Protein AF-A0A5K0YUW9-F1 (afdb_monomer_lite)

Sequence (72 aa):
QIEPEVTFLTIGIVSDSCPEFLTSLPVERNHSNVLFTLKEGSNYRLKLTFRVKYNIVSGLTYSNAIWKGGIQ

InterPro domains:
  IPR000406 Rho protein GDP-dissociation inhibitor [PF02115] (2-72)
  IPR000406 Rho protein GDP-dissociation inhibitor [PTHR10980] (3-72)
  IPR014756 Immunoglobulin E-set [SSF81296] (3-72)
  IPR024792 Rho GDP-dissociation inhibitor domain superfamily [G3DSA:2.70.50.30] (1-72)

pLDDT: mean 90.53, std 7.48, range [57.56, 97.56]

Secondary structure (DSSP, 8-state):
-PPPEEEEEEEEEEETTEEEEEEESSPP--TT-------TT--EEEEEEEEEESS------------BTTB-

Radius of gyration: 15.29 Å; chains: 1; bounding box: 40×28×41 Å

Structure (mmCIF, N/CA/C/O backbone):
data_AF-A0A5K0YUW9-F1
#
_entry.id   AF-A0A5K0YUW9-F1
#
loop_
_atom_site.group_PDB
_atom_site.id
_atom_site.type_symbol
_atom_site.label_atom_id
_atom_site.label_alt_id
_atom_site.label_comp_id
_atom_site.label_asym_id
_atom_site.label_entity_id
_atom_site.label_seq_id
_atom_site.pdbx_PDB_ins_code
_atom_site.Cartn_x
_atom_site.Cartn_y
_atom_site.Cartn_z
_atom_site.occupancy
_atom_site.B_iso_or_equiv
_atom_site.auth_seq_id
_atom_site.auth_comp_id
_atom_site.auth_asym_id
_atom_site.auth_atom_id
_atom_site.pdbx_PDB_model_num
ATOM 1 N N . GLN A 1 1 ? -19.956 2.196 23.809 1.00 76.56 1 GLN A N 1
ATOM 2 C CA . GLN A 1 1 ? -19.859 1.776 22.395 1.00 76.56 1 GLN A CA 1
ATOM 3 C C . GLN A 1 1 ? -18.379 1.713 22.049 1.00 76.56 1 GLN A C 1
ATOM 5 O O . GLN A 1 1 ? -17.664 2.598 22.497 1.00 76.56 1 GLN A O 1
ATOM 10 N N . ILE A 1 2 ? -17.902 0.649 21.393 1.00 89.75 2 ILE A N 1
ATOM 11 C CA . ILE A 1 2 ? -16.475 0.517 21.051 1.00 89.75 2 ILE A CA 1
ATOM 12 C C . ILE A 1 2 ? -16.256 1.167 19.680 1.00 89.75 2 ILE A C 1
ATOM 14 O O . ILE A 1 2 ? -16.979 0.849 18.733 1.00 89.75 2 ILE A O 1
ATOM 18 N N . GLU A 1 3 ? -15.300 2.088 19.601 1.00 91.94 3 GLU A N 1
ATOM 19 C CA . GLU A 1 3 ? -14.869 2.710 18.345 1.00 91.94 3 GLU A CA 1
ATOM 20 C C . GLU A 1 3 ? -14.303 1.652 17.381 1.00 91.94 3 GLU A C 1
ATOM 22 O O . GLU A 1 3 ? -13.643 0.707 17.831 1.00 91.94 3 GLU A O 1
ATOM 27 N N . PRO A 1 4 ? -14.539 1.766 16.061 1.00 95.62 4 PRO A N 1
ATOM 28 C CA . PRO A 1 4 ? -13.904 0.879 15.102 1.00 95.62 4 PRO A CA 1
ATOM 29 C C . PRO A 1 4 ? -12.383 1.083 15.101 1.00 95.62 4 PRO A C 1
ATOM 31 O O . PRO A 1 4 ? -11.883 2.204 15.058 1.00 95.62 4 PRO A O 1
ATOM 34 N N . GLU A 1 5 ? -11.639 -0.019 15.086 1.00 95.69 5 GLU A N 1
ATOM 35 C CA . GLU A 1 5 ? -10.180 -0.011 14.955 1.00 95.69 5 GLU A CA 1
ATOM 36 C C . GLU A 1 5 ? -9.807 -0.524 13.564 1.00 95.69 5 GLU A C 1
ATOM 38 O O . GLU A 1 5 ? -10.236 -1.611 13.165 1.00 95.69 5 GLU A O 1
ATOM 43 N N . VAL A 1 6 ? -8.980 0.239 12.844 1.00 96.44 6 VAL A N 1
ATOM 44 C CA . VAL A 1 6 ? -8.353 -0.195 11.591 1.00 96.44 6 VAL A CA 1
ATOM 45 C C . VAL A 1 6 ? -6.853 -0.302 11.803 1.00 96.44 6 VAL A C 1
ATOM 47 O O . VAL A 1 6 ? -6.196 0.672 12.160 1.00 96.44 6 VAL A O 1
ATOM 50 N N . THR A 1 7 ? -6.298 -1.480 11.540 1.00 96.12 7 THR A N 1
ATOM 51 C CA . THR A 1 7 ? -4.852 -1.713 11.585 1.00 96.12 7 THR A CA 1
ATOM 52 C C . THR A 1 7 ? -4.361 -2.085 10.199 1.00 96.12 7 THR A C 1
ATOM 54 O O . THR A 1 7 ? -4.753 -3.124 9.668 1.00 96.12 7 THR A O 1
ATOM 57 N N . PHE A 1 8 ? -3.487 -1.270 9.613 1.00 95.12 8 PHE A N 1
ATOM 58 C CA . PHE A 1 8 ? -2.787 -1.634 8.384 1.00 95.12 8 PHE A CA 1
ATOM 59 C C . PHE A 1 8 ? -1.673 -2.627 8.704 1.00 95.12 8 PHE A C 1
ATOM 61 O O . PHE A 1 8 ? -0.865 -2.397 9.598 1.00 95.12 8 PHE A O 1
ATOM 68 N N . LEU A 1 9 ? -1.665 -3.744 7.984 1.00 96.44 9 LEU A N 1
ATOM 69 C CA . LEU A 1 9 ? -0.774 -4.871 8.236 1.00 96.44 9 LEU A CA 1
ATOM 70 C C . LEU A 1 9 ? 0.368 -4.898 7.231 1.00 96.44 9 LEU A C 1
ATOM 72 O O . LEU A 1 9 ? 1.52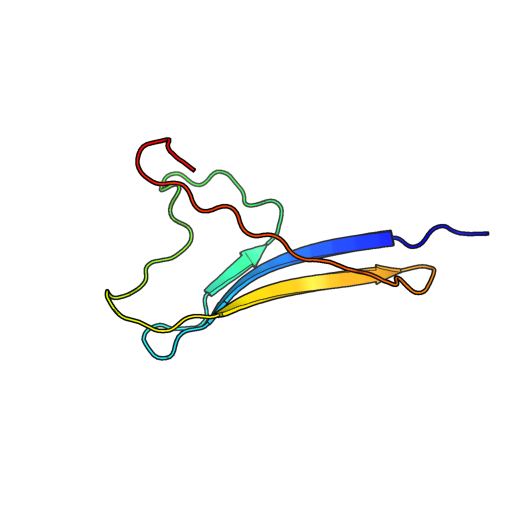1 -5.056 7.614 1.00 96.44 9 LEU A O 1
ATOM 76 N N . THR A 1 10 ? 0.052 -4.742 5.945 1.00 95.31 10 THR A N 1
ATOM 77 C CA . THR A 1 10 ? 1.045 -4.849 4.874 1.00 95.31 10 THR A CA 1
ATOM 78 C C . THR A 1 10 ? 0.756 -3.876 3.744 1.00 95.31 10 THR A C 1
ATOM 80 O O . THR A 1 10 ? -0.405 -3.575 3.453 1.00 95.31 10 THR A O 1
ATOM 83 N N . ILE A 1 11 ? 1.814 -3.469 3.053 1.00 94.19 11 ILE A N 1
ATOM 84 C CA . ILE A 1 11 ? 1.758 -2.804 1.754 1.00 94.19 11 ILE A CA 1
ATOM 85 C C . ILE A 1 11 ? 2.559 -3.616 0.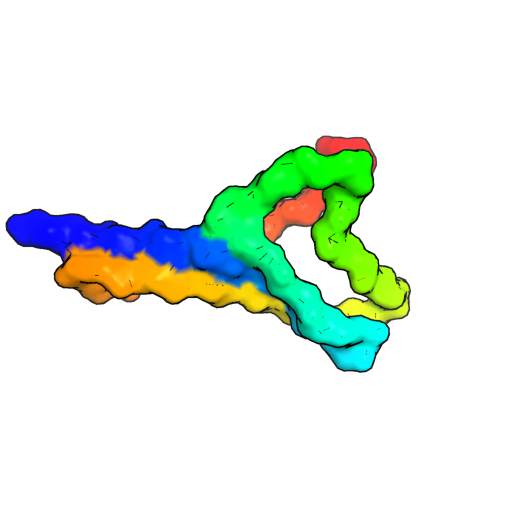742 1.00 94.19 11 ILE A C 1
ATOM 87 O O . ILE A 1 11 ? 3.590 -4.200 1.069 1.00 94.19 11 ILE A O 1
ATOM 91 N N . GLY A 1 12 ? 2.081 -3.668 -0.489 1.00 93.38 12 GLY A N 1
ATOM 92 C CA . GLY A 1 12 ? 2.725 -4.412 -1.552 1.00 93.38 12 GLY A CA 1
ATOM 93 C C . GLY A 1 12 ? 2.446 -3.843 -2.926 1.00 93.38 12 GLY A C 1
ATOM 94 O O . GLY A 1 12 ? 1.613 -2.946 -3.096 1.00 93.38 12 GLY A O 1
ATOM 95 N N . ILE A 1 13 ? 3.143 -4.402 -3.906 1.00 94.81 13 ILE A N 1
ATOM 96 C CA . ILE A 1 13 ? 2.970 -4.093 -5.315 1.00 94.81 13 ILE A CA 1
ATOM 97 C C . ILE A 1 13 ? 2.739 -5.373 -6.112 1.00 94.81 13 ILE A C 1
ATOM 99 O O . ILE A 1 13 ? 3.393 -6.394 -5.903 1.00 94.81 13 ILE A O 1
ATOM 103 N N . VAL A 1 14 ? 1.781 -5.296 -7.029 1.00 94.94 14 VAL A N 1
ATOM 104 C CA . VAL A 1 14 ? 1.429 -6.367 -7.958 1.00 94.94 14 VAL A CA 1
ATOM 105 C C . VAL A 1 14 ? 1.608 -5.831 -9.369 1.00 94.94 14 VAL A C 1
ATOM 107 O O . VAL A 1 14 ? 0.998 -4.823 -9.730 1.00 94.94 14 VAL A O 1
ATOM 110 N N . SER A 1 15 ? 2.422 -6.503 -10.172 1.00 94.12 15 SER A N 1
ATOM 111 C CA . SER A 1 15 ? 2.649 -6.189 -11.581 1.00 94.12 15 SER A CA 1
ATOM 112 C C . SER A 1 15 ? 2.849 -7.490 -12.348 1.00 94.12 15 SER A C 1
ATOM 114 O O . SER A 1 15 ? 3.349 -8.455 -11.787 1.00 94.12 15 SER A O 1
ATOM 116 N N . ASP A 1 16 ? 2.522 -7.513 -13.635 1.00 90.81 16 ASP A N 1
ATOM 117 C CA . ASP A 1 16 ? 2.824 -8.672 -14.489 1.00 90.81 16 ASP A CA 1
ATOM 118 C C . ASP A 1 16 ? 4.326 -8.752 -14.829 1.00 90.81 16 ASP A C 1
ATOM 120 O O . ASP A 1 16 ? 4.819 -9.763 -15.322 1.00 90.81 16 ASP A O 1
ATOM 124 N N . SER A 1 17 ? 5.066 -7.668 -14.570 1.00 89.31 17 SER A N 1
ATOM 125 C CA . SER A 1 17 ? 6.493 -7.538 -14.875 1.00 89.31 17 SER A CA 1
ATOM 126 C C . SER A 1 17 ? 7.426 -8.029 -13.763 1.00 89.31 17 SER A C 1
ATOM 128 O O . SER A 1 17 ? 8.628 -8.158 -13.997 1.00 89.31 17 SER A O 1
ATOM 130 N N . CYS A 1 18 ? 6.907 -8.286 -12.559 1.00 84.06 18 CYS A N 1
ATOM 131 C CA . CYS A 1 18 ? 7.696 -8.719 -11.410 1.00 84.06 18 CYS A CA 1
ATOM 132 C C . CYS A 1 18 ? 6.867 -9.602 -10.464 1.00 84.06 18 CYS A C 1
ATOM 134 O O . CYS A 1 18 ? 5.644 -9.475 -10.430 1.00 84.06 18 CYS A O 1
ATOM 136 N N . PRO A 1 19 ? 7.503 -10.471 -9.657 1.00 88.62 19 PRO A N 1
ATOM 137 C CA . PRO A 1 19 ? 6.806 -11.171 -8.584 1.00 88.62 19 PRO A CA 1
ATOM 138 C C . PRO A 1 19 ? 6.079 -10.192 -7.659 1.00 88.62 19 PRO A C 1
ATOM 140 O O . PRO A 1 19 ? 6.532 -9.061 -7.462 1.00 88.62 19 PRO A O 1
ATOM 143 N N . GLU A 1 20 ? 4.963 -10.636 -7.078 1.00 90.31 20 GLU A N 1
ATOM 144 C CA . GLU A 1 20 ? 4.280 -9.863 -6.045 1.00 90.31 20 GLU A CA 1
ATOM 145 C C . GLU A 1 20 ? 5.257 -9.570 -4.904 1.00 90.31 20 GLU A C 1
ATOM 147 O O . GLU A 1 20 ? 5.881 -10.473 -4.345 1.00 90.31 20 GLU A O 1
ATOM 152 N N . PHE A 1 21 ? 5.374 -8.291 -4.564 1.00 91.62 21 PHE A N 1
ATOM 153 C CA . PHE A 1 21 ? 6.135 -7.847 -3.409 1.00 91.62 21 PHE A CA 1
ATOM 154 C C . PHE A 1 21 ? 5.171 -7.401 -2.317 1.00 91.62 21 PHE A C 1
ATOM 156 O O . PHE A 1 21 ? 4.203 -6.692 -2.590 1.00 91.62 21 PHE A O 1
ATOM 163 N N . LEU A 1 22 ? 5.455 -7.784 -1.076 1.00 92.75 22 LEU A N 1
ATOM 164 C CA . LEU A 1 22 ? 4.658 -7.448 0.095 1.00 92.75 22 LEU A CA 1
ATOM 165 C C . LEU A 1 22 ? 5.593 -7.229 1.288 1.00 92.75 22 LEU A C 1
ATOM 167 O O . LEU A 1 22 ? 6.478 -8.045 1.537 1.00 92.75 22 LEU A O 1
ATOM 171 N N . THR A 1 23 ? 5.382 -6.157 2.044 1.00 92.38 23 THR A N 1
ATOM 172 C CA . THR A 1 23 ? 6.119 -5.864 3.276 1.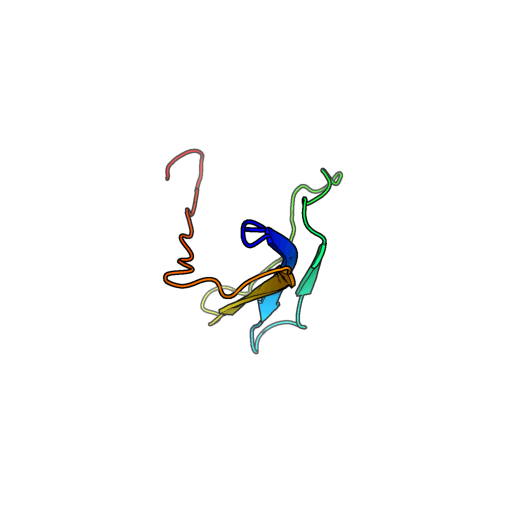00 92.38 23 THR A CA 1
ATOM 173 C C . THR A 1 23 ? 5.172 -5.446 4.390 1.00 92.38 23 THR A C 1
ATOM 175 O O . THR A 1 23 ? 4.129 -4.832 4.144 1.00 92.38 23 THR A O 1
ATOM 178 N N . SER A 1 24 ? 5.544 -5.768 5.626 1.00 93.50 24 SER A N 1
ATOM 179 C CA . SER A 1 24 ? 4.810 -5.362 6.822 1.00 93.50 24 SER A CA 1
ATOM 180 C C . SER A 1 24 ? 4.857 -3.849 7.027 1.00 93.50 24 SER A C 1
ATOM 182 O O . SER A 1 24 ? 5.816 -3.179 6.634 1.00 93.50 24 SER A O 1
ATOM 184 N N . LEU A 1 25 ? 3.803 -3.325 7.649 1.00 92.12 25 LEU A N 1
ATOM 185 C CA . LEU A 1 25 ? 3.722 -1.955 8.139 1.00 92.12 25 LEU A CA 1
ATOM 186 C C . LEU A 1 25 ? 3.871 -1.931 9.674 1.00 92.12 25 LEU A C 1
ATOM 188 O O . LEU A 1 25 ? 3.317 -2.809 10.338 1.00 92.12 25 LEU A O 1
ATOM 192 N N . PRO A 1 26 ? 4.562 -0.927 10.250 1.00 91.00 26 PRO A N 1
ATOM 193 C CA . PRO A 1 26 ? 5.307 0.126 9.559 1.00 91.00 26 PRO A CA 1
ATOM 194 C C . PRO A 1 26 ? 6.524 -0.440 8.815 1.00 91.00 26 PRO A C 1
ATOM 196 O O . PRO A 1 26 ? 7.108 -1.436 9.226 1.00 91.00 26 PRO A O 1
ATOM 199 N N . VAL A 1 27 ? 6.885 0.194 7.699 1.00 86.81 27 VAL A N 1
ATOM 200 C CA . VAL A 1 27 ? 8.069 -0.209 6.936 1.00 86.81 27 VAL A CA 1
ATOM 201 C C . VAL A 1 27 ? 9.308 0.073 7.780 1.00 86.81 27 VAL A C 1
ATOM 203 O O . VAL A 1 27 ? 9.580 1.230 8.112 1.00 86.81 27 VAL A O 1
ATOM 206 N N . GLU A 1 28 ? 10.059 -0.970 8.124 1.00 81.94 28 GLU A N 1
ATOM 207 C CA . GLU A 1 28 ? 11.323 -0.795 8.830 1.00 81.94 28 GLU A CA 1
ATOM 208 C C . GLU A 1 28 ? 12.371 -0.126 7.938 1.00 81.94 28 GLU A C 1
ATOM 210 O O . GLU A 1 28 ? 12.413 -0.296 6.715 1.00 81.94 28 GLU A O 1
ATOM 215 N N . ARG A 1 29 ? 13.220 0.694 8.560 1.00 72.56 29 ARG A N 1
ATOM 216 C CA . ARG A 1 29 ? 14.240 1.459 7.846 1.00 72.56 29 ARG A CA 1
ATOM 217 C C . ARG A 1 29 ? 15.403 0.528 7.491 1.00 72.56 29 ARG A C 1
ATOM 219 O O . ARG A 1 29 ? 16.326 0.351 8.280 1.00 72.56 29 ARG A O 1
ATOM 226 N N . ASN A 1 30 ? 15.343 -0.070 6.306 1.00 68.12 30 ASN A N 1
ATOM 227 C CA . ASN A 1 30 ? 16.373 -0.983 5.807 1.00 68.12 30 ASN A CA 1
ATOM 228 C C . ASN A 1 30 ? 17.558 -0.215 5.195 1.00 68.12 30 ASN A C 1
ATOM 230 O O . ASN A 1 30 ? 17.400 0.899 4.701 1.00 68.12 30 ASN A O 1
ATOM 234 N N . HIS A 1 31 ? 18.738 -0.843 5.131 1.00 57.56 31 HIS A N 1
ATOM 235 C CA . HIS A 1 31 ? 19.963 -0.230 4.593 1.00 57.56 31 HIS A CA 1
ATOM 236 C C . HIS A 1 31 ? 19.848 0.292 3.146 1.00 57.56 31 HIS A C 1
ATOM 238 O O . HIS A 1 31 ? 20.567 1.222 2.786 1.00 57.56 31 HIS A O 1
ATOM 244 N N . SER A 1 32 ? 18.966 -0.279 2.314 1.00 71.56 32 SER A N 1
ATOM 245 C CA . SER A 1 32 ? 18.801 0.117 0.908 1.00 71.56 32 SER A CA 1
ATOM 246 C C . SER A 1 32 ? 17.723 1.181 0.670 1.00 71.56 32 SER A C 1
ATOM 248 O O . SER A 1 32 ? 17.688 1.726 -0.426 1.00 71.56 32 SER A O 1
ATOM 250 N N . ASN A 1 33 ? 16.837 1.481 1.635 1.00 77.94 33 ASN A N 1
ATOM 251 C CA . ASN A 1 33 ? 15.635 2.332 1.477 1.00 77.94 33 ASN A CA 1
ATOM 252 C C . ASN A 1 33 ? 14.709 1.997 0.275 1.00 77.94 33 ASN A C 1
ATOM 254 O O . ASN A 1 33 ? 13.715 2.689 0.058 1.00 77.94 33 ASN A O 1
ATOM 258 N N . VAL A 1 34 ? 14.998 0.951 -0.505 1.00 86.44 34 VAL A N 1
ATOM 259 C CA . VAL A 1 34 ? 14.220 0.524 -1.672 1.00 86.44 34 VAL A CA 1
ATOM 260 C C . VAL A 1 34 ? 13.284 -0.596 -1.244 1.00 86.44 34 VAL A C 1
ATOM 262 O O . VAL A 1 34 ? 13.737 -1.632 -0.760 1.00 86.44 34 VAL A O 1
ATOM 265 N N . LEU A 1 35 ? 11.982 -0.392 -1.444 1.00 85.94 35 LEU A N 1
ATOM 266 C CA . LEU A 1 35 ? 10.963 -1.405 -1.159 1.00 85.94 35 LEU A CA 1
ATOM 267 C C . LEU A 1 35 ? 10.710 -2.313 -2.356 1.00 85.94 35 LEU A C 1
ATOM 269 O O . LEU A 1 35 ? 10.577 -3.516 -2.195 1.00 85.94 35 LEU A O 1
ATOM 273 N N . PHE A 1 36 ? 10.672 -1.759 -3.562 1.00 88.00 36 PHE A N 1
ATOM 274 C CA . PHE A 1 36 ? 10.416 -2.523 -4.775 1.00 88.00 36 PHE A CA 1
ATOM 275 C C . PHE A 1 36 ? 11.056 -1.846 -5.985 1.00 88.00 36 PHE A C 1
ATOM 277 O O . PHE A 1 36 ? 11.348 -0.650 -5.967 1.00 88.00 36 PHE A O 1
ATOM 284 N N . THR A 1 37 ? 11.209 -2.622 -7.055 1.00 90.00 37 THR A N 1
ATOM 285 C CA . THR A 1 37 ? 11.668 -2.150 -8.361 1.00 90.00 37 THR A CA 1
ATOM 286 C C .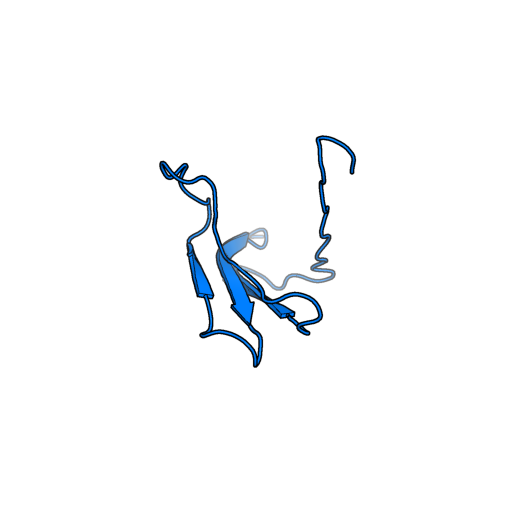 THR A 1 37 ? 10.609 -2.497 -9.397 1.00 90.00 37 THR A C 1
ATOM 288 O O . THR A 1 37 ? 10.083 -3.607 -9.398 1.00 90.00 37 THR A O 1
ATOM 291 N N . LEU A 1 38 ? 10.311 -1.558 -10.292 1.00 91.56 38 LEU A N 1
ATOM 292 C CA . LEU A 1 38 ? 9.432 -1.773 -11.438 1.00 91.56 38 LEU A CA 1
ATOM 293 C C . LEU A 1 38 ? 10.214 -1.565 -12.725 1.00 91.56 38 LEU A C 1
ATOM 295 O O . LEU A 1 38 ? 11.044 -0.658 -12.817 1.00 91.56 38 LEU A O 1
ATOM 299 N N . LYS A 1 39 ? 9.904 -2.368 -13.741 1.00 92.62 39 LYS A N 1
ATOM 300 C CA . LYS A 1 39 ? 10.377 -2.101 -15.097 1.00 92.62 39 LYS A CA 1
ATOM 301 C C . LYS A 1 39 ? 9.636 -0.886 -15.659 1.00 92.62 39 LYS A C 1
ATOM 303 O O . LYS A 1 39 ? 8.423 -0.762 -15.485 1.00 92.62 39 LYS A O 1
ATOM 308 N N . GLU A 1 40 ? 10.355 -0.018 -16.362 1.00 94.31 40 GLU A N 1
ATOM 309 C CA . GLU A 1 40 ? 9.772 1.143 -17.038 1.00 94.31 40 GLU A CA 1
ATOM 310 C C . GLU A 1 40 ? 8.579 0.746 -17.926 1.00 94.31 40 GLU A C 1
ATOM 312 O O . GLU A 1 40 ? 8.609 -0.280 -18.609 1.00 94.31 40 GLU A O 1
ATOM 317 N N . GLY A 1 41 ? 7.507 1.541 -17.869 1.00 93.31 41 GLY A N 1
ATOM 318 C CA . GLY A 1 41 ? 6.268 1.300 -18.614 1.00 93.31 41 GLY A CA 1
ATOM 319 C C . GLY A 1 41 ? 5.375 0.185 -18.058 1.00 93.31 41 GLY A C 1
ATOM 320 O O . GLY A 1 41 ? 4.342 -0.110 -18.654 1.00 93.31 41 GLY A O 1
ATOM 321 N N . SER A 1 42 ? 5.732 -0.439 -16.932 1.00 93.38 42 SER A N 1
ATOM 322 C CA . SER A 1 42 ? 4.929 -1.527 -16.366 1.00 93.38 42 SER A CA 1
ATOM 323 C C . SER A 1 42 ? 3.689 -1.012 -15.650 1.00 93.38 42 SER A C 1
ATOM 325 O O . SER A 1 42 ? 3.769 -0.150 -14.774 1.00 93.38 42 SER A O 1
ATOM 327 N N . ASN A 1 43 ? 2.546 -1.622 -15.958 1.00 95.25 43 ASN A N 1
ATOM 328 C CA . ASN A 1 43 ? 1.345 -1.458 -15.153 1.00 95.25 43 ASN A CA 1
ATOM 329 C C . ASN A 1 43 ? 1.551 -2.112 -13.785 1.00 95.25 43 ASN A C 1
ATOM 331 O O . ASN A 1 43 ? 2.111 -3.209 -13.677 1.00 95.25 43 ASN A O 1
ATOM 335 N N . TYR A 1 44 ? 1.077 -1.447 -12.738 1.00 94.38 44 TYR A N 1
ATOM 336 C CA . TYR A 1 44 ? 1.137 -1.970 -11.384 1.00 94.38 44 TYR A CA 1
ATOM 337 C C . TYR A 1 44 ? -0.107 -1.591 -10.587 1.00 94.38 44 TYR A C 1
ATOM 339 O O . TYR A 1 44 ? -0.833 -0.653 -10.914 1.00 94.38 44 TYR A O 1
ATOM 347 N N . ARG A 1 45 ? -0.335 -2.336 -9.509 1.00 94.88 45 ARG A N 1
ATOM 348 C CA . ARG A 1 45 ? -1.351 -2.059 -8.495 1.00 94.88 45 ARG A CA 1
ATOM 349 C C . ARG A 1 45 ? -0.694 -2.071 -7.127 1.00 94.88 45 ARG A C 1
ATOM 351 O O . ARG A 1 45 ? 0.150 -2.924 -6.859 1.00 94.88 45 ARG A O 1
ATOM 358 N N . LEU A 1 46 ? -1.108 -1.154 -6.259 1.00 94.25 46 LEU A N 1
ATOM 359 C CA . LEU A 1 46 ? -0.770 -1.221 -4.842 1.00 94.25 46 LEU A CA 1
ATOM 360 C C . LEU A 1 46 ? -1.765 -2.128 -4.126 1.00 94.25 46 LEU A C 1
ATOM 362 O O . LEU A 1 46 ? -2.969 -2.070 -4.378 1.00 94.25 46 LEU A O 1
ATOM 366 N N . LYS A 1 47 ? -1.251 -2.962 -3.227 1.00 94.50 47 LYS A N 1
ATOM 367 C CA . LYS A 1 47 ? -2.038 -3.886 -2.415 1.00 94.50 47 LYS A CA 1
ATOM 368 C C . LYS A 1 47 ? -1.832 -3.546 -0.947 1.00 94.50 47 LYS A C 1
ATOM 370 O O . LYS A 1 47 ? -0.730 -3.691 -0.428 1.00 94.50 47 LYS A O 1
ATOM 375 N N . LEU A 1 48 ? -2.889 -3.081 -0.288 1.00 95.56 48 LEU A N 1
ATOM 376 C CA . LEU A 1 48 ? -2.892 -2.812 1.146 1.00 95.56 48 LEU A CA 1
ATOM 377 C C . LEU A 1 48 ? -3.723 -3.880 1.848 1.00 95.56 48 LEU A C 1
ATOM 379 O O . LEU A 1 48 ? -4.872 -4.116 1.476 1.00 95.56 48 LEU A O 1
ATOM 383 N N . THR A 1 49 ? -3.153 -4.494 2.879 1.00 96.62 49 THR A N 1
ATOM 384 C CA . THR A 1 49 ? -3.886 -5.402 3.766 1.00 96.62 49 THR A CA 1
ATOM 385 C C . THR A 1 49 ? -4.122 -4.687 5.080 1.00 96.62 49 THR A C 1
ATOM 387 O O . THR A 1 49 ? -3.186 -4.158 5.678 1.00 96.62 49 THR A O 1
ATOM 390 N N . PHE A 1 50 ? -5.361 -4.697 5.552 1.00 97.19 50 PHE A N 1
ATOM 391 C CA . PHE A 1 50 ? -5.734 -4.128 6.838 1.00 97.19 50 PHE A CA 1
ATOM 392 C C . PHE A 1 50 ? -6.728 -5.037 7.554 1.00 97.19 50 PHE A C 1
ATOM 394 O O . PHE A 1 50 ? -7.412 -5.857 6.942 1.00 97.19 50 PHE A O 1
ATOM 401 N N . ARG A 1 51 ? -6.803 -4.882 8.872 1.00 97.56 51 ARG A N 1
ATOM 402 C CA . ARG A 1 51 ? -7.781 -5.542 9.730 1.00 97.56 51 ARG A CA 1
ATOM 403 C C . ARG A 1 51 ? -8.725 -4.500 10.301 1.00 97.56 51 ARG A C 1
ATOM 405 O O . ARG A 1 51 ? -8.272 -3.455 10.755 1.00 97.56 51 ARG A O 1
ATOM 412 N N . VAL A 1 52 ? -10.011 -4.831 10.329 1.00 97.25 52 VAL A N 1
ATOM 413 C CA . VAL A 1 52 ? -11.034 -4.074 11.053 1.00 97.25 52 VAL A CA 1
ATOM 414 C C . VAL A 1 52 ? -11.429 -4.854 12.305 1.00 97.25 52 VAL A C 1
ATOM 416 O O . VAL A 1 52 ? -11.592 -6.077 12.250 1.00 97.25 52 VAL A O 1
ATOM 419 N N . LYS A 1 53 ? -11.564 -4.165 13.438 1.00 96.94 53 LYS A N 1
ATOM 420 C CA . LYS A 1 53 ? -12.090 -4.726 14.688 1.00 96.94 53 LYS A CA 1
ATOM 421 C C . LYS A 1 53 ? -13.186 -3.843 15.276 1.00 96.94 53 LYS A C 1
ATOM 423 O O . LYS A 1 53 ? -13.272 -2.652 14.992 1.00 96.94 53 LYS A O 1
ATOM 428 N N . TYR A 1 54 ? -13.962 -4.466 16.159 1.00 96.44 54 TYR A N 1
ATOM 429 C CA . TYR A 1 54 ? -14.996 -3.891 17.023 1.00 96.44 54 TYR A CA 1
ATOM 430 C C . TYR A 1 54 ? -16.251 -3.368 16.329 1.00 96.44 54 TYR A C 1
ATOM 432 O O . TYR A 1 54 ? -17.341 -3.625 16.831 1.00 96.44 54 TYR A O 1
ATOM 440 N N . ASN A 1 55 ? -16.136 -2.674 15.198 1.00 95.56 55 ASN A N 1
ATOM 441 C CA . ASN A 1 55 ? -17.295 -2.146 14.488 1.00 95.56 55 ASN A CA 1
ATOM 442 C C . ASN A 1 55 ? -17.030 -1.966 12.984 1.00 95.56 55 ASN A C 1
ATOM 444 O O . ASN A 1 55 ? -15.894 -2.073 12.522 1.00 95.56 55 ASN A O 1
ATOM 448 N N . ILE A 1 56 ? -18.092 -1.705 12.221 1.00 94.44 56 ILE A N 1
ATOM 449 C CA . ILE A 1 56 ? -18.030 -1.406 10.789 1.00 94.44 56 ILE A CA 1
ATOM 450 C C . ILE A 1 56 ? -17.376 -0.037 10.579 1.00 94.44 56 ILE A C 1
ATOM 452 O O . ILE A 1 56 ? -17.684 0.932 11.270 1.00 94.44 56 ILE A O 1
ATOM 456 N N . VAL A 1 57 ? -16.512 0.039 9.570 1.00 95.69 57 VAL A N 1
ATOM 457 C CA . VAL A 1 57 ? -15.922 1.286 9.075 1.00 95.69 57 VAL A CA 1
ATOM 458 C C . VAL A 1 57 ? -16.597 1.643 7.759 1.00 95.69 57 VAL A C 1
ATOM 460 O O . VAL A 1 57 ? -16.667 0.817 6.851 1.00 95.69 57 VAL A O 1
ATOM 463 N N . SER A 1 58 ? -17.076 2.878 7.646 1.00 93.94 58 SER A N 1
ATOM 464 C CA . SER A 1 58 ? -17.598 3.442 6.399 1.00 93.94 58 SER A CA 1
ATOM 465 C C . SER A 1 58 ? -16.682 4.571 5.924 1.00 93.94 58 SER A C 1
ATOM 467 O O . SER A 1 58 ? -16.035 5.228 6.736 1.00 93.94 58 SER A O 1
ATOM 469 N N . GLY A 1 59 ? -16.575 4.766 4.607 1.00 93.94 59 GLY A N 1
ATOM 470 C CA . GLY A 1 59 ? -15.757 5.843 4.036 1.00 93.94 59 GLY A CA 1
ATOM 471 C C . GLY A 1 59 ? -14.239 5.632 4.113 1.00 93.94 59 GLY A C 1
ATOM 472 O O . GLY A 1 59 ? -13.491 6.605 4.025 1.00 93.94 59 GLY A O 1
ATOM 473 N N . LEU A 1 60 ? -13.761 4.388 4.263 1.00 93.44 60 LEU A N 1
ATOM 474 C CA . LEU A 1 60 ? -12.325 4.102 4.215 1.00 93.44 60 LEU A CA 1
ATOM 475 C C . LEU A 1 60 ? -11.755 4.555 2.863 1.00 93.44 60 LEU A C 1
ATOM 477 O O . LEU A 1 60 ? -12.108 4.012 1.818 1.00 93.44 60 LEU A O 1
ATOM 481 N N . THR A 1 61 ? -10.878 5.553 2.904 1.00 94.75 61 THR A N 1
ATOM 482 C CA . THR A 1 61 ? -10.306 6.195 1.718 1.00 94.75 61 THR A CA 1
ATOM 483 C C . THR A 1 61 ? -8.796 6.006 1.714 1.00 94.75 61 THR A C 1
ATOM 485 O O . THR A 1 61 ? -8.149 6.081 2.7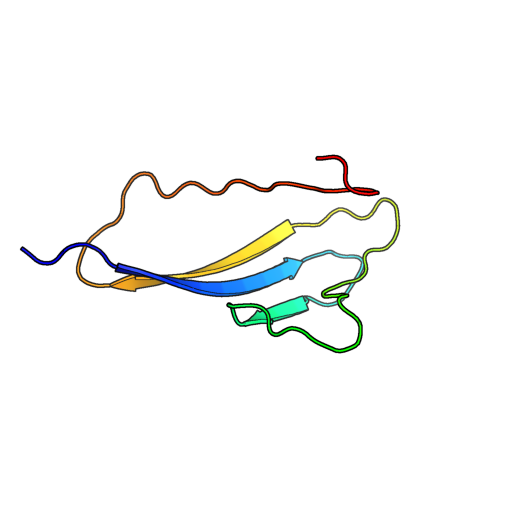57 1.00 94.75 61 THR A O 1
ATOM 488 N N . TYR A 1 62 ? -8.236 5.768 0.531 1.00 91.06 62 TYR A N 1
ATOM 489 C CA . TYR A 1 62 ? -6.799 5.673 0.311 1.00 91.06 62 TYR A CA 1
AT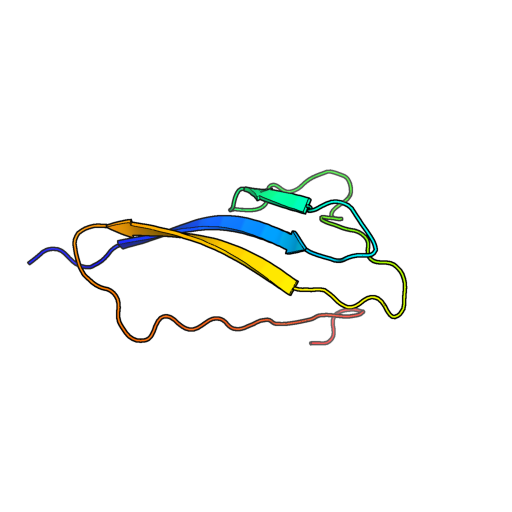OM 490 C C . TYR A 1 62 ? -6.320 6.863 -0.523 1.00 91.06 62 TYR A C 1
ATOM 492 O O . TYR A 1 62 ? -6.910 7.174 -1.557 1.00 91.06 62 TYR A O 1
ATOM 500 N N . SER A 1 63 ? -5.232 7.497 -0.090 1.00 94.06 63 SER A N 1
ATOM 501 C CA . SER A 1 63 ? -4.504 8.509 -0.852 1.00 94.06 63 SER A CA 1
ATOM 502 C C . SER A 1 63 ? -3.046 8.086 -1.022 1.00 94.06 63 SER A C 1
ATOM 504 O O . SER A 1 63 ? -2.436 7.513 -0.118 1.00 94.06 63 SER A O 1
ATOM 506 N N . ASN A 1 64 ? -2.488 8.356 -2.202 1.00 92.38 64 ASN A N 1
ATOM 507 C CA . ASN A 1 64 ? -1.092 8.083 -2.523 1.00 92.38 64 ASN A CA 1
ATOM 508 C C . ASN A 1 64 ? -0.376 9.388 -2.869 1.00 92.38 64 ASN A C 1
ATOM 510 O O . ASN A 1 64 ? -0.820 10.102 -3.765 1.00 92.38 64 ASN A O 1
ATOM 514 N N . ALA A 1 65 ? 0.737 9.669 -2.199 1.00 93.50 65 ALA A N 1
ATOM 515 C CA . ALA A 1 65 ? 1.615 10.786 -2.522 1.00 93.50 65 ALA A CA 1
ATOM 516 C C . ALA A 1 65 ? 2.910 10.239 -3.127 1.00 93.50 65 ALA A C 1
ATOM 518 O O . ALA A 1 65 ? 3.601 9.436 -2.499 1.00 93.50 65 ALA A O 1
ATOM 519 N N . ILE A 1 66 ? 3.228 10.672 -4.344 1.00 91.69 66 ILE A N 1
ATOM 520 C CA . ILE A 1 66 ? 4.444 10.275 -5.055 1.00 91.69 66 ILE A CA 1
ATOM 521 C C . ILE A 1 66 ? 5.444 11.417 -4.924 1.00 91.69 66 ILE A C 1
ATOM 523 O O . ILE A 1 66 ? 5.056 12.569 -5.015 1.00 91.69 66 ILE A O 1
ATOM 527 N N . TRP A 1 67 ? 6.719 11.098 -4.710 1.00 90.56 67 TRP A N 1
ATOM 528 C CA . TRP A 1 67 ? 7.775 12.098 -4.579 1.00 90.56 67 TRP A CA 1
ATOM 529 C C . TRP A 1 67 ? 8.931 11.763 -5.513 1.00 90.56 67 TRP A C 1
ATOM 531 O O . TRP A 1 67 ? 9.363 10.609 -5.582 1.00 90.56 67 TRP A O 1
ATOM 541 N N . LYS A 1 68 ? 9.477 12.769 -6.202 1.00 91.62 68 LYS A N 1
ATOM 542 C CA . LYS A 1 68 ? 10.674 12.631 -7.042 1.00 91.62 68 LYS A CA 1
ATOM 543 C C . LYS A 1 68 ? 11.607 13.814 -6.819 1.00 91.62 68 LYS A C 1
ATOM 545 O O . LYS A 1 68 ? 11.222 14.959 -7.011 1.00 91.62 68 LYS A O 1
ATOM 550 N N . GLY A 1 69 ? 12.844 13.538 -6.405 1.00 89.75 69 GLY A N 1
ATOM 551 C CA . GLY A 1 69 ? 13.833 14.592 -6.144 1.00 89.75 69 GLY A CA 1
ATOM 552 C C . GLY A 1 69 ? 13.406 15.589 -5.057 1.00 89.75 69 GLY A C 1
ATOM 553 O O . GLY A 1 69 ? 13.802 16.745 -5.115 1.00 89.75 69 GLY A O 1
ATOM 554 N N . GLY A 1 70 ? 12.575 15.162 -4.098 1.00 85.75 70 GLY A N 1
ATOM 555 C CA . GLY A 1 70 ? 12.056 16.016 -3.022 1.00 85.75 70 GLY A CA 1
ATOM 556 C C . GLY A 1 70 ? 10.813 16.839 -3.378 1.00 85.75 70 GLY A C 1
ATOM 557 O O . GLY A 1 70 ? 10.317 17.560 -2.520 1.00 85.75 70 GLY A O 1
ATOM 558 N N . ILE A 1 71 ? 10.294 16.720 -4.603 1.00 83.12 71 ILE A N 1
ATOM 559 C CA . ILE A 1 71 ? 9.057 17.374 -5.051 1.00 83.12 71 ILE A CA 1
ATOM 560 C C . ILE A 1 71 ? 7.918 16.349 -5.032 1.00 83.12 71 ILE A C 1
ATOM 562 O O . ILE A 1 71 ? 8.132 15.213 -5.469 1.00 83.12 71 ILE A O 1
ATOM 566 N N . GLN A 1 72 ? 6.757 16.753 -4.505 1.00 72.81 72 GLN A N 1
ATOM 567 C CA . GLN A 1 72 ? 5.505 15.984 -4.509 1.00 72.81 72 GLN A CA 1
ATOM 568 C C . GLN A 1 72 ? 4.741 16.163 -5.820 1.00 72.81 72 GLN A C 1
ATOM 570 O O . GLN A 1 72 ? 4.708 17.316 -6.305 1.00 72.81 72 GLN A O 1
#

Foldseek 3Di:
DDDKDKAWFWKWKDWPQDPTFIDGPPDDDDPVNDRDDDDPPTDMDMDIDMDIDDDDDDPDDDDDDDDDPRRD

Organism: NCBI:txid210225